Protein AF-A0A447TE89-F1 (afdb_monomer)

pLDDT: mean 89.5, std 14.12, range [32.53, 97.62]

Nearest PDB structures (foldseek):
  5d4n-assembly1_C  TM=5.538E-01  e=6.090E-03  Thiomonas intermedia K12
  6i69-assembly1_A  TM=5.651E-01  e=5.173E-02  Thermus thermophilus HB8
  1kr4-assembly1_A  TM=5.173E-01  e=7.390E-02  Thermotoga maritima
  3bn7-assembly1_A-2  TM=4.772E-01  e=6.183E-02  Caulobacter vibrioides CB15
  8fmw-assembly1_F  TM=4.414E-01  e=8.832E-02  Borreliella burgdorferi B31

Organism: Chromobacterium violaceum (NCBI:txid536)

Foldseek 3Di:
DDPPPPPDQAFDQFQWKKKWKFAFFQCVVVVHDQVVLVVVLVVQADWLDKAKDFADADDPVPGDPNTDGIIIITTGDHPDDPVVSVVSCPPGDPPIDIDIAHGRHTVVSVVVVCVVVVDDVVVSVVRVVVSGD

Structure (mmCIF, N/CA/C/O backbone):
data_AF-A0A447TE89-F1
#
_entry.id   AF-A0A447TE89-F1
#
loop_
_atom_site.group_PDB
_atom_site.id
_atom_site.type_symbol
_atom_site.label_atom_id
_atom_site.label_alt_id
_atom_site.label_comp_id
_atom_site.label_asym_id
_atom_site.label_entity_id
_atom_site.label_seq_id
_atom_site.pdbx_PDB_ins_code
_atom_site.Cartn_x
_atom_site.Cartn_y
_atom_site.Cartn_z
_atom_site.occupancy
_atom_site.B_iso_or_equiv
_atom_site.auth_seq_id
_atom_site.auth_comp_id
_atom_site.auth_asym_id
_atom_site.auth_atom_id
_atom_site.pdbx_PDB_model_num
ATOM 1 N N . MET A 1 1 ? -10.388 -41.458 19.507 1.00 40.62 1 MET A N 1
ATOM 2 C CA . MET A 1 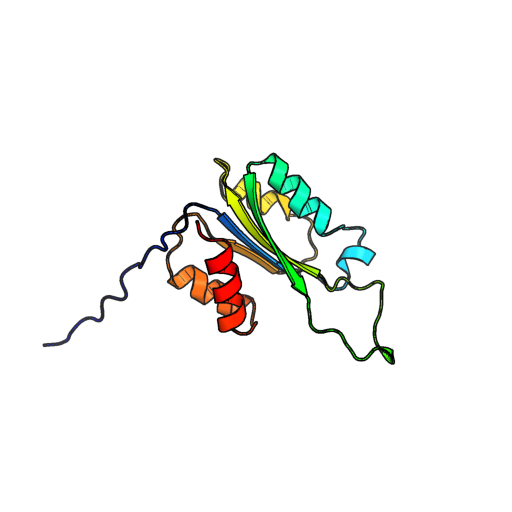1 ? -9.085 -40.795 19.320 1.00 40.62 1 MET A CA 1
ATOM 3 C C . MET A 1 1 ? -8.955 -40.472 17.844 1.00 40.62 1 MET A C 1
ATOM 5 O O . MET A 1 1 ? -8.460 -41.286 17.083 1.00 40.62 1 MET A O 1
ATOM 9 N N . VAL A 1 2 ? -9.494 -39.324 17.452 1.00 33.59 2 VAL A N 1
ATOM 10 C CA . VAL A 1 2 ? -9.118 -38.595 16.240 1.00 33.59 2 VAL A CA 1
ATOM 11 C C . VAL A 1 2 ? -9.048 -37.163 16.748 1.00 33.59 2 VAL A C 1
ATOM 13 O O . VAL A 1 2 ? -10.043 -36.650 17.256 1.00 33.59 2 VAL A O 1
ATOM 16 N N . ALA A 1 3 ? -7.838 -36.619 16.828 1.00 33.94 3 ALA A N 1
ATOM 17 C CA . ALA A 1 3 ? -7.644 -35.231 17.197 1.00 33.94 3 ALA A CA 1
ATOM 18 C C . ALA A 1 3 ? -8.019 -34.414 15.962 1.00 33.94 3 ALA A C 1
ATOM 20 O O . ALA A 1 3 ? -7.283 -34.414 14.979 1.00 33.94 3 ALA A O 1
ATOM 21 N N . GLU A 1 4 ? -9.195 -33.793 16.001 1.00 32.53 4 GLU A N 1
ATOM 22 C CA . GLU A 1 4 ? -9.530 -32.689 15.110 1.00 32.53 4 GLU A CA 1
ATOM 23 C C . GLU A 1 4 ? -8.464 -31.615 15.345 1.00 32.53 4 GLU A C 1
ATOM 25 O O . GLU A 1 4 ? -8.362 -31.053 16.440 1.00 32.53 4 GLU A O 1
ATOM 30 N N . ALA A 1 5 ? -7.600 -31.404 14.355 1.00 41.09 5 ALA A N 1
ATOM 31 C CA . ALA A 1 5 ? -6.669 -30.294 14.36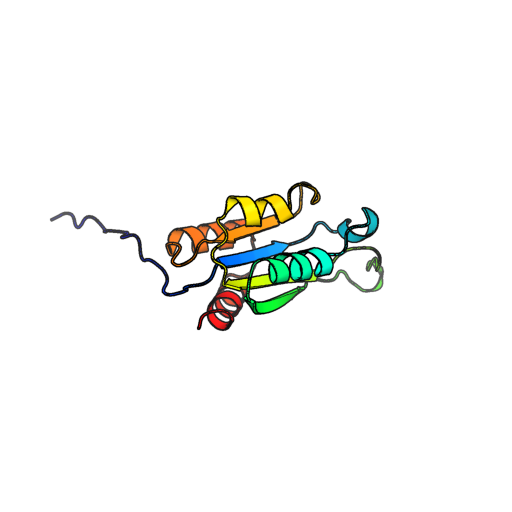5 1.00 41.09 5 ALA A CA 1
ATOM 32 C C . ALA A 1 5 ? -7.509 -29.019 14.256 1.00 41.09 5 ALA A C 1
ATOM 34 O O . ALA A 1 5 ? -7.944 -28.639 13.173 1.00 41.09 5 ALA A O 1
ATOM 35 N N . GLY A 1 6 ? -7.786 -28.396 15.401 1.00 39.69 6 GLY A N 1
ATOM 36 C CA . GLY A 1 6 ? -8.350 -27.060 15.463 1.00 39.69 6 GLY A CA 1
ATOM 37 C C . GLY A 1 6 ? -7.354 -26.079 14.860 1.00 39.69 6 GLY A C 1
ATOM 38 O O . GLY A 1 6 ? -6.525 -25.528 15.579 1.00 39.69 6 GLY A O 1
ATOM 39 N N . GLY A 1 7 ? -7.433 -25.872 13.545 1.00 44.34 7 GLY A N 1
ATOM 40 C CA . GLY A 1 7 ? -6.939 -24.672 12.877 1.00 44.34 7 GLY A CA 1
ATOM 41 C C . GLY A 1 7 ? -7.820 -23.511 13.314 1.00 44.34 7 GLY A C 1
ATOM 42 O O . GLY A 1 7 ? -8.690 -23.070 12.572 1.00 44.34 7 GLY A O 1
ATOM 43 N N . GLY A 1 8 ? -7.699 -23.145 14.588 1.00 45.47 8 GLY A N 1
ATOM 44 C CA . GLY A 1 8 ? -8.408 -22.023 15.167 1.00 45.47 8 GLY A CA 1
ATOM 45 C C . GLY A 1 8 ? -7.962 -20.748 14.476 1.00 45.47 8 GLY A C 1
ATOM 46 O O . GLY A 1 8 ? -6.794 -20.606 14.124 1.00 45.47 8 GLY A O 1
ATOM 47 N N . ASP A 1 9 ? -8.923 -19.862 14.293 1.00 61.12 9 ASP A N 1
ATOM 48 C CA . ASP A 1 9 ? -8.782 -18.481 13.864 1.00 61.12 9 ASP A CA 1
ATOM 49 C C . ASP A 1 9 ? -7.784 -17.758 14.791 1.00 61.12 9 ASP A C 1
ATOM 51 O O . ASP A 1 9 ? -8.151 -17.210 15.830 1.00 61.12 9 ASP A O 1
ATOM 55 N N . VAL A 1 10 ? -6.480 -17.890 14.522 1.00 74.94 10 VAL A N 1
ATOM 56 C CA . VAL A 1 10 ? -5.447 -17.188 15.289 1.00 74.94 10 VAL A CA 1
ATOM 57 C C . VAL A 1 10 ? -5.463 -15.752 14.795 1.00 74.94 10 VAL A C 1
ATOM 59 O O . VAL A 1 10 ? -4.831 -15.428 13.790 1.00 74.94 10 VAL A O 1
ATOM 62 N N . GLU A 1 11 ? -6.226 -14.911 15.484 1.00 74.25 11 GLU A N 1
ATOM 63 C CA . GLU A 1 11 ? -6.215 -13.467 15.277 1.00 74.25 11 GLU A CA 1
ATOM 64 C C . GLU A 1 11 ? -4.804 -12.923 15.524 1.00 74.25 11 GLU A C 1
ATOM 66 O O . GLU A 1 11 ? -4.116 -13.294 16.484 1.00 74.25 11 GLU A O 1
ATOM 71 N N . THR A 1 12 ? -4.350 -12.048 14.631 1.00 82.88 12 THR A N 1
ATOM 72 C CA . THR A 1 12 ? -3.087 -11.338 14.826 1.00 82.88 12 THR A CA 1
ATOM 73 C C . THR A 1 12 ? -3.267 -10.202 15.833 1.00 82.88 12 THR A C 1
ATOM 75 O O . THR A 1 12 ? -4.352 -9.655 16.002 1.00 82.88 12 THR A O 1
ATOM 78 N N . GLY A 1 13 ? -2.190 -9.811 16.520 1.00 84.56 13 GLY A N 1
ATOM 79 C CA . GLY A 1 13 ? -2.232 -8.730 17.513 1.00 84.56 13 GLY A CA 1
ATOM 80 C C . GLY A 1 13 ? -2.202 -7.311 16.930 1.00 84.56 13 GLY A C 1
ATOM 81 O O . GLY A 1 13 ? -2.102 -6.360 17.702 1.00 84.56 13 GLY A O 1
ATOM 82 N N . SER A 1 14 ? -2.230 -7.152 15.600 1.00 89.88 14 SER A N 1
ATOM 83 C CA . SER A 1 14 ? -2.042 -5.851 14.949 1.00 89.88 14 SER A CA 1
ATOM 84 C C . SER A 1 14 ? -3.335 -5.022 14.969 1.00 89.88 14 SER A C 1
ATOM 86 O O . SER A 1 14 ? -4.319 -5.431 14.356 1.00 89.88 14 SER A O 1
ATOM 88 N N . PRO A 1 15 ? -3.362 -3.845 15.623 1.00 93.94 15 PRO A N 1
ATOM 89 C CA . PRO A 1 15 ? -4.547 -2.989 15.697 1.00 93.94 15 PRO A CA 1
ATOM 90 C C . PRO A 1 15 ? -4.738 -2.097 14.457 1.00 93.94 15 PRO A C 1
ATOM 92 O O . PRO A 1 15 ? -5.623 -1.242 14.451 1.00 93.94 15 PRO A O 1
ATOM 95 N N . TYR A 1 16 ? -3.900 -2.240 13.428 1.00 95.88 16 TYR A N 1
ATOM 96 C CA . TYR A 1 16 ? -3.864 -1.351 12.266 1.00 95.88 16 TYR A CA 1
ATOM 97 C C . TYR A 1 16 ? -4.251 -2.092 10.988 1.00 95.88 16 TYR A C 1
ATOM 99 O O . TYR A 1 16 ? -4.004 -3.290 10.858 1.00 95.88 16 TYR A O 1
ATOM 107 N N . TRP A 1 17 ? -4.796 -1.361 10.016 1.00 97.12 17 TRP A N 1
ATOM 108 C CA . TRP A 1 17 ? -4.937 -1.864 8.653 1.00 97.12 17 TRP A CA 1
ATOM 109 C C . TRP A 1 17 ? -3.548 -2.093 8.065 1.00 97.12 17 TRP A C 1
ATOM 111 O O . TRP A 1 17 ? -2.731 -1.172 8.089 1.00 97.12 17 TRP A O 1
ATOM 121 N N . GLN A 1 18 ? -3.294 -3.280 7.519 1.00 96.88 18 GLN A N 1
ATOM 122 C CA . GLN A 1 18 ? -2.084 -3.536 6.737 1.00 96.88 18 GLN A CA 1
ATOM 123 C C . GLN A 1 18 ? -2.438 -3.465 5.257 1.00 96.88 18 GLN A C 1
ATOM 125 O O . GLN A 1 18 ? -3.360 -4.145 4.798 1.00 96.88 18 GLN A O 1
ATOM 130 N N . LEU A 1 19 ? -1.732 -2.614 4.521 1.00 97.25 19 LEU A N 1
ATOM 131 C CA . LEU A 1 19 ? -1.947 -2.412 3.094 1.00 97.25 19 LEU A CA 1
ATOM 132 C C . LEU A 1 19 ? -0.689 -2.818 2.342 1.00 97.25 19 LEU A C 1
ATOM 134 O O . LEU A 1 19 ? 0.381 -2.295 2.640 1.00 97.25 19 LEU A O 1
ATOM 138 N N . SER A 1 20 ? -0.834 -3.687 1.348 1.00 97.44 20 SER A N 1
ATOM 139 C CA . SER A 1 20 ? 0.256 -4.112 0.471 1.00 97.44 20 SER A CA 1
ATOM 140 C C . SER A 1 20 ? -0.025 -3.656 -0.950 1.00 97.44 20 SER A C 1
ATOM 142 O O . SER A 1 20 ? -0.906 -4.164 -1.637 1.00 97.44 20 SER A O 1
ATOM 144 N N . LEU A 1 21 ? 0.716 -2.643 -1.385 1.00 96.81 21 LEU A N 1
ATOM 145 C CA . LEU A 1 21 ? 0.520 -1.957 -2.656 1.00 96.81 21 LEU A CA 1
ATOM 146 C C . LEU A 1 21 ? 1.656 -2.334 -3.606 1.00 96.81 21 LEU A C 1
ATOM 148 O O . LEU A 1 21 ? 2.814 -1.978 -3.360 1.00 96.81 21 LEU A O 1
ATOM 152 N N . ARG A 1 22 ? 1.343 -3.030 -4.702 1.00 96.31 22 ARG A N 1
ATOM 153 C CA . ARG A 1 22 ? 2.268 -3.282 -5.818 1.00 96.31 22 ARG A CA 1
ATOM 154 C C . ARG A 1 22 ? 1.661 -2.718 -7.091 1.00 96.31 22 ARG A C 1
ATOM 156 O O . ARG A 1 22 ? 0.670 -3.218 -7.608 1.00 96.31 22 ARG A O 1
ATOM 163 N N . PHE A 1 23 ? 2.255 -1.638 -7.577 1.00 95.50 23 PHE A N 1
ATOM 164 C CA . PHE A 1 23 ? 1.744 -0.907 -8.728 1.00 95.50 23 PHE A CA 1
ATOM 165 C C . PHE A 1 23 ? 2.187 -1.558 -10.039 1.00 95.50 23 PHE A C 1
ATOM 167 O O . PHE A 1 23 ? 3.304 -2.074 -10.149 1.00 95.50 23 PHE A O 1
ATOM 174 N N . HIS A 1 24 ? 1.323 -1.483 -11.049 1.00 94.56 24 HIS A N 1
ATOM 175 C CA . HIS A 1 24 ? 1.646 -1.891 -12.410 1.00 94.56 24 HIS A CA 1
ATOM 176 C C . HIS A 1 24 ? 2.896 -1.148 -12.951 1.00 94.56 24 HIS A C 1
ATOM 178 O O . HIS A 1 24 ? 3.078 0.040 -12.666 1.00 94.56 24 HIS A O 1
ATOM 184 N N . PRO A 1 25 ? 3.760 -1.777 -13.778 1.00 93.94 25 PRO A N 1
ATOM 185 C CA . PRO A 1 25 ? 4.935 -1.110 -14.346 1.00 93.94 25 PRO A CA 1
ATOM 186 C C . PRO A 1 25 ? 4.612 0.196 -15.090 1.00 93.94 25 PRO A C 1
ATOM 188 O O . PRO A 1 25 ? 5.397 1.133 -15.046 1.00 93.94 25 PRO A O 1
ATOM 191 N N . ASP A 1 26 ? 3.441 0.308 -15.715 1.00 93.88 26 ASP A N 1
ATOM 192 C CA . ASP A 1 26 ? 3.036 1.518 -16.446 1.00 93.88 26 ASP A CA 1
ATOM 193 C C . ASP A 1 26 ? 2.379 2.601 -15.577 1.00 93.88 26 ASP A C 1
ATOM 195 O O . ASP A 1 26 ? 1.913 3.598 -16.123 1.00 93.88 26 ASP A O 1
ATOM 199 N N . THR A 1 27 ? 2.320 2.464 -14.247 1.00 93.38 27 THR A N 1
ATOM 200 C CA . THR A 1 27 ? 1.603 3.415 -13.372 1.00 93.38 27 THR A CA 1
ATOM 201 C C . THR A 1 27 ? 1.968 4.877 -13.649 1.00 93.38 27 THR A C 1
ATOM 203 O O . THR A 1 27 ? 1.070 5.702 -13.820 1.00 93.38 27 THR A O 1
ATOM 206 N N . PHE A 1 28 ? 3.256 5.191 -13.824 1.00 91.94 28 PHE A N 1
ATOM 207 C CA . PHE A 1 28 ? 3.688 6.543 -14.200 1.00 91.94 28 PHE A CA 1
ATOM 208 C C . PHE A 1 28 ? 3.249 6.952 -15.613 1.00 91.94 28 PHE A C 1
ATOM 210 O O . PHE A 1 28 ? 2.874 8.102 -15.836 1.00 91.94 28 PHE A O 1
ATOM 217 N N . ARG A 1 29 ? 3.263 6.023 -16.576 1.00 91.69 29 ARG A N 1
ATOM 218 C CA . ARG A 1 29 ? 2.851 6.268 -17.971 1.00 91.69 29 ARG A CA 1
ATOM 219 C C . ARG A 1 29 ? 1.353 6.539 -18.085 1.00 91.69 29 ARG A C 1
ATOM 221 O O . ARG A 1 29 ? 0.936 7.306 -18.948 1.00 91.69 29 ARG A O 1
ATOM 228 N N . TYR A 1 30 ? 0.560 5.959 -17.191 1.00 90.44 30 TYR A N 1
ATOM 229 C CA . TYR A 1 30 ? -0.868 6.248 -17.057 1.00 90.44 30 TYR A CA 1
ATOM 230 C C . TYR A 1 30 ? -1.145 7.558 -16.303 1.00 90.44 30 TYR A C 1
ATOM 232 O O . TYR A 1 30 ? -2.299 7.957 -16.171 1.00 90.44 30 TYR A O 1
ATOM 240 N N . GLY A 1 31 ? -0.101 8.262 -15.850 1.00 89.19 31 GLY A N 1
ATOM 241 C CA . GLY A 1 31 ? -0.211 9.547 -15.162 1.00 89.19 31 GLY A CA 1
ATOM 242 C C . GLY A 1 31 ? -0.521 9.431 -13.670 1.00 89.19 31 GLY A C 1
ATOM 243 O O . GLY A 1 31 ? -0.813 10.447 -13.039 1.00 89.19 31 GLY A O 1
ATOM 244 N N . PHE A 1 32 ? -0.450 8.226 -13.100 1.00 91.12 32 PHE A N 1
ATOM 245 C CA . PHE A 1 32 ? -0.605 8.012 -11.667 1.00 91.12 32 PHE A CA 1
ATOM 246 C C . PHE A 1 32 ? 0.736 8.150 -10.943 1.00 91.12 32 PHE A C 1
ATOM 248 O O . PHE A 1 32 ? 1.789 7.751 -11.441 1.00 91.12 32 PHE A O 1
ATOM 255 N N . ASP A 1 33 ? 0.676 8.686 -9.728 1.00 91.88 33 ASP A N 1
ATOM 256 C CA . ASP A 1 33 ? 1.803 8.763 -8.803 1.00 91.88 33 ASP A CA 1
ATOM 257 C C . ASP A 1 33 ? 1.531 7.846 -7.593 1.00 91.88 33 ASP A C 1
ATOM 259 O O . ASP A 1 33 ? 0.620 8.143 -6.813 1.00 91.88 33 ASP A O 1
ATOM 263 N N . PRO A 1 34 ? 2.303 6.757 -7.396 1.00 93.31 34 PRO A N 1
ATOM 264 C CA . PRO A 1 34 ? 2.186 5.858 -6.247 1.00 93.31 34 PRO A CA 1
ATOM 265 C C . PRO A 1 34 ? 2.144 6.577 -4.893 1.00 93.31 34 PRO A C 1
ATOM 267 O O . PRO A 1 34 ? 1.370 6.210 -4.008 1.00 93.31 34 PRO A O 1
ATOM 270 N N . LEU A 1 35 ? 2.943 7.638 -4.727 1.00 93.56 35 LEU A N 1
ATOM 271 C CA . LEU A 1 35 ? 3.021 8.374 -3.466 1.00 93.56 35 LEU A CA 1
ATOM 272 C C . LEU A 1 35 ? 1.736 9.162 -3.178 1.00 93.56 35 LEU A C 1
ATOM 274 O O . LEU A 1 35 ? 1.399 9.397 -2.016 1.00 93.56 35 LEU A O 1
ATOM 278 N N . SER A 1 36 ? 0.991 9.552 -4.212 1.00 94.06 36 SER A N 1
ATOM 279 C CA . SER A 1 36 ? -0.275 10.264 -4.049 1.00 94.06 36 SER A CA 1
ATOM 280 C C . SER A 1 36 ? -1.335 9.409 -3.345 1.00 94.06 36 SER A C 1
ATOM 282 O O . SER A 1 36 ? -2.069 9.951 -2.519 1.00 94.06 36 SER A O 1
ATOM 284 N N . PHE A 1 37 ? -1.353 8.086 -3.554 1.00 94.31 37 PHE A N 1
ATOM 285 C CA . PHE A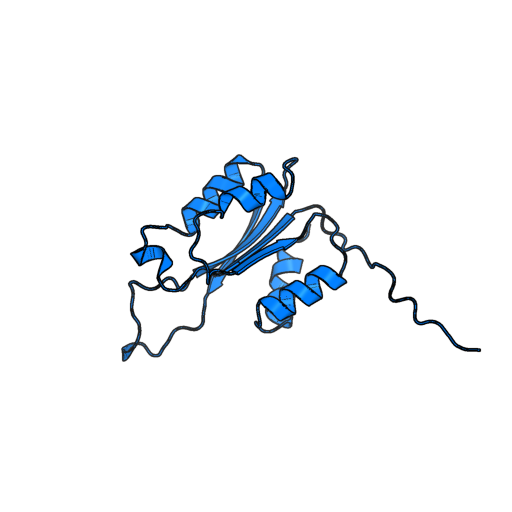 1 37 ? -2.231 7.169 -2.810 1.00 94.31 37 PHE A CA 1
ATOM 286 C C . PHE A 1 37 ? -1.866 7.114 -1.324 1.00 94.31 37 PHE A C 1
ATOM 288 O O . PHE A 1 37 ? -2.734 7.262 -0.467 1.00 94.31 37 PHE A O 1
ATOM 295 N N . VAL A 1 38 ? -0.573 6.993 -1.006 1.00 95.38 38 VAL A N 1
ATOM 296 C CA . VAL A 1 38 ? -0.078 7.002 0.384 1.00 95.38 38 VAL A CA 1
ATOM 297 C C . VAL A 1 38 ? -0.478 8.304 1.083 1.00 95.38 38 VAL A C 1
ATOM 299 O O . VAL A 1 38 ? -1.020 8.293 2.186 1.00 95.38 38 VAL A O 1
ATOM 302 N N . ARG A 1 39 ? -0.280 9.450 0.419 1.00 94.81 39 ARG A N 1
ATOM 303 C CA . ARG A 1 39 ? -0.672 10.762 0.956 1.00 94.81 39 ARG A CA 1
ATOM 304 C C . ARG A 1 39 ? -2.178 10.886 1.163 1.00 94.81 39 ARG A C 1
ATOM 306 O O . ARG A 1 39 ? -2.591 11.495 2.146 1.00 94.81 39 ARG A O 1
ATOM 313 N N . TYR A 1 40 ? -2.976 10.341 0.251 1.00 95.12 40 TYR A N 1
ATOM 314 C CA . TYR A 1 40 ? -4.431 10.353 0.359 1.00 95.12 40 TYR A CA 1
ATOM 315 C C . TYR A 1 40 ? -4.919 9.508 1.542 1.00 95.12 40 TYR A C 1
ATOM 317 O O . TYR A 1 40 ? -5.731 9.988 2.329 1.00 95.12 40 TYR A O 1
ATOM 325 N N . LEU A 1 41 ? -4.348 8.315 1.746 1.00 96.38 41 LEU A N 1
ATOM 326 C CA . LEU A 1 41 ? -4.622 7.470 2.916 1.00 96.38 41 LEU A CA 1
ATOM 327 C C . LEU A 1 41 ? -4.256 8.156 4.238 1.00 96.38 41 LEU A C 1
ATOM 329 O O . LEU A 1 41 ? -4.983 8.026 5.219 1.00 96.38 41 LEU A O 1
ATOM 333 N N . GLY A 1 42 ? -3.185 8.954 4.260 1.00 95.12 42 GLY A N 1
ATOM 334 C CA . GLY A 1 42 ? -2.858 9.816 5.403 1.00 95.12 42 GLY A CA 1
ATOM 335 C C . GLY A 1 42 ? -3.922 10.882 5.714 1.00 95.12 42 GLY A C 1
ATOM 336 O O . GLY A 1 42 ? -3.883 11.494 6.775 1.00 95.12 42 GLY A O 1
ATOM 337 N N . GLY A 1 43 ? -4.884 11.114 4.816 1.00 96.31 43 GLY A N 1
ATOM 338 C CA . GLY A 1 43 ? -6.074 11.926 5.075 1.00 96.31 43 GLY A CA 1
ATOM 339 C C . GLY A 1 43 ? -7.183 11.185 5.831 1.00 96.31 43 GLY A C 1
ATOM 340 O O . GLY A 1 43 ? -8.039 11.839 6.422 1.00 96.31 43 GLY A O 1
ATOM 341 N N . PHE A 1 44 ? -7.174 9.849 5.842 1.00 96.38 44 PHE A N 1
ATOM 342 C CA . PHE A 1 44 ? -8.136 9.024 6.584 1.00 96.38 44 PHE A CA 1
ATOM 343 C C . PHE A 1 44 ? -7.721 8.774 8.034 1.00 96.38 44 PHE A C 1
ATOM 345 O O . PHE A 1 44 ? -8.559 8.416 8.860 1.00 96.38 44 PHE A O 1
ATOM 352 N N . GLY A 1 45 ? -6.443 8.940 8.369 1.00 95.75 45 GLY A N 1
ATOM 353 C CA . GLY A 1 45 ? -5.936 8.635 9.700 1.00 95.75 45 GLY A CA 1
ATOM 354 C C . GLY A 1 45 ? -4.423 8.777 9.802 1.00 95.75 45 GLY A C 1
ATOM 355 O O . GLY A 1 45 ? -3.807 9.553 9.075 1.00 95.75 45 GLY A O 1
ATOM 356 N N . THR A 1 46 ? -3.814 8.023 10.713 1.00 96.94 46 THR A N 1
ATOM 357 C CA . THR A 1 46 ? -2.367 8.073 10.953 1.00 96.94 46 THR A CA 1
ATOM 358 C C . THR A 1 46 ? -1.678 6.903 10.261 1.00 96.94 46 THR A C 1
ATOM 360 O O . THR A 1 46 ? -1.938 5.745 10.579 1.00 96.94 46 THR A O 1
ATOM 363 N N . LEU A 1 47 ? -0.752 7.202 9.349 1.00 96.56 47 LEU A N 1
ATOM 364 C CA . LEU A 1 47 ? 0.185 6.210 8.816 1.00 96.56 47 LEU A CA 1
ATOM 365 C C . LEU A 1 47 ? 1.226 5.902 9.898 1.00 96.56 47 LEU A C 1
ATOM 367 O O . LEU A 1 47 ? 2.073 6.742 10.206 1.00 96.56 47 LEU A O 1
ATOM 371 N N . ARG A 1 48 ? 1.115 4.728 10.519 1.00 96.12 48 ARG A N 1
ATOM 372 C CA . ARG A 1 48 ? 2.003 4.258 11.590 1.00 96.12 48 ARG A CA 1
ATOM 373 C C . ARG A 1 48 ? 3.323 3.736 11.041 1.00 96.12 48 ARG A C 1
ATOM 375 O O . ARG A 1 48 ? 4.353 3.967 11.666 1.00 96.12 48 ARG A O 1
ATOM 382 N N . ASP A 1 49 ? 3.276 3.125 9.863 1.00 95.75 49 ASP A N 1
ATOM 383 C CA . ASP A 1 49 ? 4.451 2.734 9.094 1.00 95.75 49 ASP A CA 1
ATOM 384 C C . ASP A 1 49 ? 4.212 2.918 7.590 1.00 95.75 49 ASP A C 1
ATOM 386 O O . ASP A 1 49 ? 3.079 2.804 7.107 1.00 95.75 49 ASP A O 1
ATOM 390 N N . VAL A 1 50 ? 5.289 3.229 6.867 1.00 95.81 50 VAL A N 1
ATOM 391 C CA . VAL A 1 50 ? 5.327 3.338 5.405 1.00 95.81 50 VAL A CA 1
ATOM 392 C C . VAL A 1 50 ? 6.651 2.748 4.931 1.00 95.81 50 VAL A C 1
ATOM 394 O O . VAL A 1 50 ? 7.673 3.437 4.906 1.00 95.81 50 VAL A O 1
ATOM 397 N N . THR A 1 51 ? 6.628 1.487 4.518 1.00 96.44 51 THR A N 1
ATOM 398 C CA . THR A 1 51 ? 7.813 0.768 4.054 1.00 96.44 51 THR A CA 1
ATOM 399 C C . THR A 1 51 ? 7.825 0.682 2.524 1.00 96.44 51 THR A C 1
ATOM 401 O O . THR A 1 51 ? 6.953 0.040 1.936 1.00 96.44 51 THR A O 1
ATOM 404 N N . PRO A 1 52 ? 8.802 1.305 1.833 1.00 95.44 52 PRO A N 1
ATOM 405 C CA . PRO A 1 52 ? 8.973 1.136 0.393 1.00 95.44 52 PRO A CA 1
ATOM 406 C C . PRO A 1 52 ? 9.387 -0.294 0.042 1.00 95.44 52 PRO A C 1
ATOM 408 O O . PRO A 1 52 ? 10.312 -0.842 0.642 1.00 95.44 52 PRO A O 1
ATOM 411 N N . VAL A 1 53 ? 8.768 -0.859 -0.991 1.00 95.44 53 VAL A N 1
ATOM 412 C CA . VAL A 1 53 ? 9.103 -2.183 -1.527 1.00 95.44 53 VAL A CA 1
ATOM 413 C C . VAL A 1 53 ? 9.517 -2.032 -2.982 1.00 95.44 53 VAL A C 1
ATOM 415 O O . VAL A 1 53 ? 8.759 -1.521 -3.803 1.00 95.44 53 VAL A O 1
ATOM 418 N N . TRP A 1 54 ? 10.736 -2.450 -3.314 1.00 93.50 54 TRP A N 1
ATOM 419 C CA . TRP A 1 54 ? 11.264 -2.335 -4.671 1.00 93.50 54 TRP A CA 1
ATOM 420 C C . TRP A 1 54 ? 11.088 -3.646 -5.426 1.00 93.50 54 TRP A C 1
ATOM 422 O O . TRP A 1 54 ? 11.562 -4.691 -4.986 1.00 93.50 54 TRP A O 1
ATOM 432 N N . ARG A 1 55 ? 10.476 -3.583 -6.611 1.00 90.38 55 ARG A N 1
ATOM 433 C CA . ARG A 1 55 ? 10.523 -4.689 -7.572 1.00 90.38 55 ARG A CA 1
ATOM 434 C C . ARG A 1 55 ? 11.967 -4.930 -8.002 1.00 90.38 55 ARG A C 1
ATOM 436 O O . ARG A 1 55 ? 12.765 -3.994 -8.058 1.00 90.38 55 ARG A O 1
ATOM 443 N N . SER A 1 56 ? 12.298 -6.166 -8.369 1.00 88.56 56 SER A N 1
ATOM 444 C CA . SER A 1 56 ? 13.619 -6.473 -8.918 1.00 88.56 56 SER A CA 1
ATOM 445 C C . SER A 1 56 ? 13.893 -5.636 -10.165 1.00 88.56 56 SER A C 1
ATOM 447 O O . SER A 1 56 ? 13.081 -5.588 -11.092 1.00 88.56 56 SER A O 1
ATOM 449 N N . TRP A 1 57 ? 15.047 -4.975 -10.186 1.00 90.00 57 TRP A N 1
ATOM 450 C CA . TRP A 1 57 ? 15.453 -4.184 -11.339 1.00 90.00 57 TRP A CA 1
ATOM 451 C C . TRP A 1 57 ? 15.988 -5.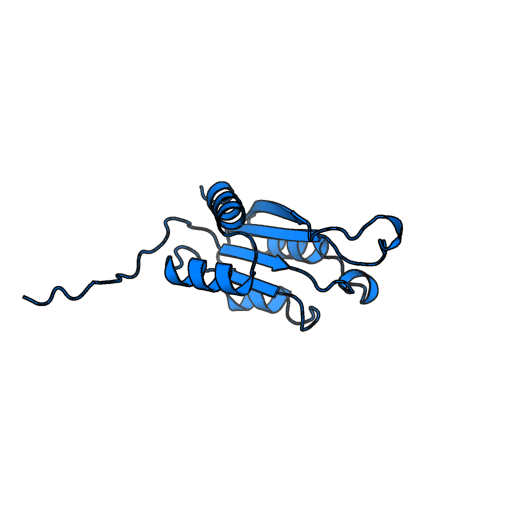104 -12.438 1.00 90.00 57 TRP A C 1
ATOM 453 O O . TRP A 1 57 ? 16.736 -6.043 -12.141 1.00 90.00 57 TRP A O 1
ATOM 463 N N . PRO A 1 58 ? 15.656 -4.840 -13.712 1.00 91.25 58 PRO A N 1
ATOM 464 C CA . PRO A 1 58 ? 16.342 -5.491 -14.813 1.00 91.25 58 PRO A CA 1
ATOM 465 C C . PRO A 1 58 ? 17.816 -5.042 -14.858 1.00 91.25 58 PRO A C 1
ATOM 467 O O . PRO A 1 58 ? 18.201 -4.055 -14.219 1.00 91.25 58 PRO A O 1
ATOM 470 N N . PRO A 1 59 ? 18.669 -5.722 -15.643 1.00 94.25 59 PRO A N 1
ATOM 471 C CA . PRO A 1 59 ? 20.010 -5.229 -15.934 1.00 94.25 59 PRO A CA 1
ATOM 472 C C . PRO A 1 59 ? 19.970 -3.775 -16.440 1.00 94.25 59 PRO A C 1
ATOM 474 O O . PRO A 1 59 ? 19.055 -3.435 -17.193 1.00 94.25 59 PRO A O 1
ATOM 477 N N . PRO A 1 60 ? 20.965 -2.923 -16.120 1.00 93.31 60 PRO A N 1
ATOM 478 C CA . PRO A 1 60 ? 20.926 -1.496 -16.460 1.00 93.31 60 PRO A CA 1
ATOM 479 C C . PRO A 1 60 ? 20.699 -1.184 -17.945 1.00 93.31 60 PRO A C 1
ATOM 481 O O . PRO A 1 60 ? 20.172 -0.132 -18.278 1.00 93.31 60 PRO A O 1
ATOM 484 N N . GLN A 1 61 ? 21.087 -2.089 -18.847 1.00 95.75 61 GLN A N 1
ATOM 485 C CA . GLN A 1 61 ? 20.907 -1.928 -20.294 1.00 95.75 61 GLN A CA 1
ATOM 486 C C . GLN A 1 61 ? 19.449 -2.096 -20.747 1.00 95.75 61 GLN A C 1
ATOM 488 O O . GLN A 1 61 ? 19.107 -1.681 -21.850 1.00 95.75 61 GLN A O 1
ATOM 493 N N . LEU A 1 62 ? 18.619 -2.732 -19.919 1.00 94.69 62 LEU A N 1
ATOM 494 C CA . LEU A 1 62 ? 17.197 -2.985 -20.150 1.00 94.69 62 LEU A CA 1
ATOM 495 C C . LEU A 1 62 ? 16.308 -2.180 -19.191 1.00 94.69 62 LEU A C 1
ATOM 497 O O . LEU A 1 62 ? 15.093 -2.347 -19.206 1.00 94.69 62 LEU A O 1
ATOM 501 N N . LEU A 1 63 ? 16.903 -1.341 -18.33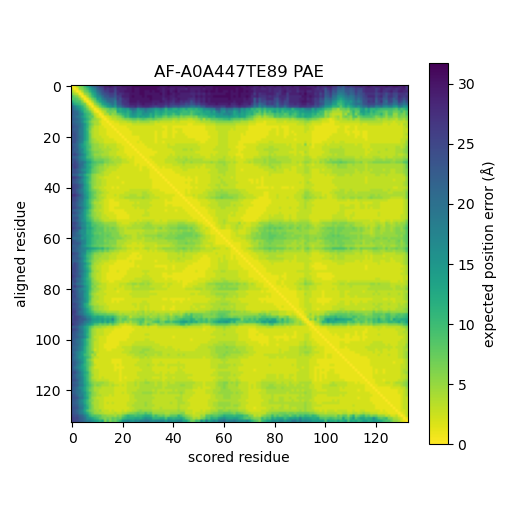9 1.00 93.56 63 LEU A N 1
ATOM 502 C CA . LEU A 1 63 ? 16.164 -0.510 -17.403 1.00 93.56 63 LEU A CA 1
ATOM 503 C C . LEU A 1 63 ? 15.414 0.588 -18.155 1.00 93.56 63 LEU A C 1
ATOM 505 O O . LEU A 1 63 ? 16.028 1.442 -18.796 1.00 93.56 63 LEU A O 1
ATOM 509 N N . ASP A 1 64 ? 14.095 0.600 -18.003 1.00 93.31 64 ASP A N 1
ATOM 510 C CA . ASP A 1 64 ? 13.257 1.705 -18.439 1.00 93.31 64 ASP A CA 1
ATOM 511 C C . ASP A 1 64 ? 12.868 2.572 -17.237 1.00 93.31 64 ASP A C 1
ATOM 513 O O . ASP A 1 64 ? 12.078 2.178 -16.386 1.00 93.31 64 ASP A O 1
ATOM 517 N N . VAL A 1 65 ? 13.417 3.784 -17.174 1.00 88.81 65 VAL A N 1
ATOM 518 C CA . VAL A 1 65 ? 13.174 4.735 -16.074 1.00 88.81 65 VAL A CA 1
ATOM 519 C C . VAL A 1 65 ? 11.748 5.291 -16.037 1.00 88.81 65 VAL A C 1
ATOM 521 O O . VAL A 1 65 ? 11.401 6.013 -15.106 1.00 88.81 65 VAL A O 1
ATOM 524 N N . THR A 1 66 ? 10.934 5.005 -17.055 1.00 91.38 66 THR A N 1
ATOM 525 C CA . THR A 1 66 ? 9.517 5.379 -17.089 1.00 91.38 66 THR A CA 1
ATOM 526 C C . THR A 1 66 ? 8.612 4.317 -16.463 1.00 91.38 66 THR A C 1
ATOM 528 O O . THR A 1 66 ? 7.431 4.591 -16.255 1.00 91.38 66 THR A O 1
ATOM 531 N N . GLU A 1 67 ? 9.148 3.138 -16.125 1.00 94.19 67 GLU A N 1
ATOM 532 C CA . GLU A 1 67 ? 8.423 2.124 -15.361 1.00 94.19 67 GLU A CA 1
ATOM 533 C C . GLU A 1 67 ? 8.369 2.440 -13.860 1.00 94.19 67 GLU A C 1
ATOM 535 O O . GLU A 1 67 ? 9.295 2.992 -13.260 1.00 94.19 67 GLU A O 1
ATOM 540 N N . CYS A 1 68 ? 7.278 2.022 -13.226 1.00 93.88 68 CYS A N 1
ATOM 541 C CA . CYS A 1 68 ? 7.114 2.031 -11.786 1.00 93.88 68 CYS A CA 1
ATOM 542 C C . CYS A 1 68 ? 7.734 0.775 -11.163 1.00 93.88 68 CYS A C 1
ATOM 544 O O . CYS A 1 68 ? 7.252 -0.341 -11.358 1.00 93.88 68 CYS A O 1
ATOM 546 N N . PHE A 1 69 ? 8.797 0.971 -10.380 1.00 94.62 69 PHE A N 1
ATOM 547 C CA . PHE A 1 69 ? 9.480 -0.091 -9.627 1.00 94.62 69 PHE A CA 1
ATOM 548 C C . PHE A 1 69 ? 9.203 -0.058 -8.124 1.00 94.62 69 PHE A C 1
ATOM 550 O O . PHE A 1 69 ? 9.674 -0.940 -7.408 1.00 94.62 69 PHE A O 1
ATOM 557 N N . ILE A 1 70 ? 8.489 0.957 -7.642 1.00 94.94 70 ILE A N 1
ATOM 558 C CA . ILE A 1 70 ? 8.212 1.141 -6.221 1.00 94.94 70 ILE A CA 1
ATOM 559 C C . ILE A 1 70 ? 6.786 0.698 -5.899 1.00 94.94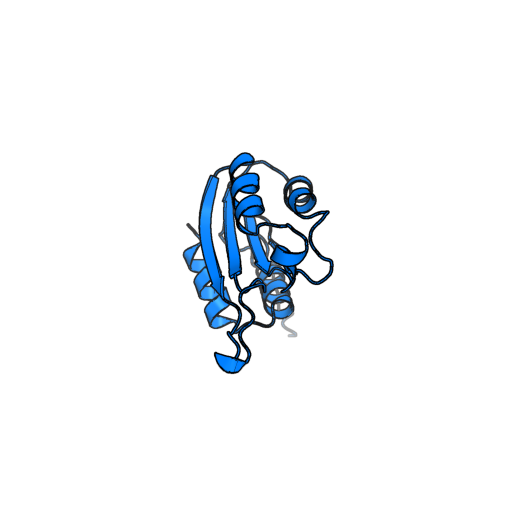 70 ILE A C 1
ATOM 561 O O . ILE A 1 70 ? 5.844 1.021 -6.618 1.00 94.94 70 ILE A O 1
ATOM 565 N N . GLY A 1 71 ? 6.653 -0.043 -4.810 1.00 96.25 71 GLY A N 1
ATOM 566 C CA . GLY A 1 71 ? 5.426 -0.327 -4.084 1.00 96.25 71 GLY A CA 1
ATOM 567 C C . GLY A 1 71 ? 5.585 0.070 -2.620 1.00 96.25 71 GLY A C 1
ATOM 568 O O . GLY A 1 71 ? 6.628 0.594 -2.218 1.00 96.25 71 GLY A O 1
ATOM 569 N N . PHE A 1 72 ? 4.555 -0.182 -1.821 1.00 97.19 72 PHE A N 1
ATOM 570 C CA . PHE A 1 72 ? 4.577 0.117 -0.393 1.00 97.19 72 PHE A CA 1
ATOM 571 C C . PHE A 1 72 ? 3.868 -0.968 0.406 1.00 97.19 72 PHE A C 1
ATOM 573 O O . PHE A 1 72 ? 2.827 -1.456 -0.025 1.00 97.19 72 PHE A O 1
ATOM 580 N N . ASP A 1 73 ? 4.400 -1.276 1.581 1.00 97.19 73 ASP A N 1
ATOM 581 C CA . ASP A 1 73 ? 3.635 -1.875 2.670 1.00 97.19 73 ASP A CA 1
ATOM 582 C C . ASP A 1 73 ? 3.374 -0.780 3.718 1.00 97.19 73 ASP A C 1
ATOM 584 O O . ASP A 1 73 ? 4.271 0.002 4.041 1.00 97.19 73 ASP A O 1
ATOM 588 N N . LEU A 1 74 ? 2.130 -0.654 4.181 1.00 96.38 74 LEU A N 1
ATOM 589 C CA . LEU A 1 74 ? 1.681 0.430 5.059 1.00 96.38 74 LEU A CA 1
ATOM 590 C C . LEU A 1 74 ? 0.930 -0.129 6.267 1.00 96.38 74 LEU A C 1
ATOM 592 O O . LEU A 1 74 ? 0.078 -1.001 6.099 1.00 96.38 74 LEU A O 1
ATOM 596 N N . ALA A 1 75 ? 1.132 0.478 7.438 1.00 97.12 75 ALA A N 1
ATOM 597 C CA . ALA A 1 75 ? 0.220 0.343 8.573 1.00 97.12 75 ALA A CA 1
ATOM 598 C C . ALA A 1 75 ? -0.598 1.627 8.743 1.00 97.12 75 ALA A C 1
ATOM 600 O O . ALA A 1 75 ? -0.046 2.692 9.030 1.00 97.12 75 ALA A O 1
ATOM 601 N N . LEU A 1 76 ? -1.917 1.534 8.585 1.00 97.62 76 LEU A N 1
ATOM 602 C CA . LEU A 1 76 ? -2.844 2.658 8.716 1.00 97.62 76 LEU A CA 1
ATOM 603 C C . LEU A 1 76 ? -3.739 2.478 9.946 1.00 97.62 76 LEU A C 1
ATOM 605 O O . LEU A 1 76 ? -4.511 1.526 10.055 1.00 97.62 76 LEU A O 1
ATOM 609 N N . GLU A 1 77 ? -3.678 3.442 10.855 1.00 97.19 77 GLU A N 1
ATOM 610 C CA . GLU A 1 77 ? -4.627 3.581 11.953 1.00 97.19 77 GLU A CA 1
ATOM 611 C C . GLU A 1 77 ? -5.726 4.564 11.544 1.00 97.19 77 GLU A C 1
ATOM 613 O O . GLU A 1 77 ? -5.468 5.748 11.309 1.00 97.19 77 GLU A O 1
ATOM 618 N N . THR A 1 78 ? -6.959 4.079 11.456 1.00 97.25 78 THR A N 1
ATOM 619 C CA . THR A 1 78 ? -8.123 4.883 11.084 1.00 97.25 78 THR A CA 1
ATOM 620 C C . THR A 1 78 ? -9.406 4.240 11.608 1.00 97.25 78 THR A C 1
ATOM 622 O O . THR A 1 78 ? -9.465 3.025 11.793 1.00 97.25 78 THR A O 1
ATOM 625 N N . GLU A 1 79 ? -10.438 5.055 11.820 1.00 96.12 79 GLU A N 1
ATOM 626 C CA . GLU A 1 79 ? -11.809 4.591 12.075 1.00 96.12 79 GLU A CA 1
ATOM 627 C C . GLU A 1 79 ? -12.560 4.258 10.772 1.00 96.12 79 GLU A C 1
ATOM 629 O O . GLU A 1 79 ? -13.684 3.755 10.806 1.00 96.12 79 GLU A O 1
ATOM 634 N N . GLU A 1 80 ? -11.955 4.537 9.614 1.00 97.12 80 GLU A N 1
ATOM 635 C CA . GLU A 1 80 ? -12.560 4.267 8.318 1.00 97.12 80 GLU A CA 1
ATOM 636 C C . GLU A 1 80 ? -12.642 2.768 8.012 1.00 97.12 80 GLU A C 1
ATOM 638 O O . GLU A 1 80 ? -11.748 1.978 8.318 1.00 97.12 80 GLU A O 1
ATOM 643 N N . GLY A 1 81 ? -13.749 2.368 7.384 1.00 96.19 81 GLY A N 1
ATOM 644 C CA . GLY A 1 81 ? -13.991 0.978 7.008 1.00 96.19 81 GLY A CA 1
ATOM 645 C C . GLY A 1 81 ? -13.270 0.562 5.723 1.00 96.19 81 GLY A C 1
ATOM 646 O O . GLY A 1 81 ? -12.920 1.396 4.885 1.00 96.19 81 GLY A O 1
ATOM 647 N N . ARG A 1 82 ? -13.157 -0.761 5.517 1.00 96.00 82 ARG A N 1
ATOM 648 C CA . ARG A 1 82 ? -12.498 -1.385 4.351 1.00 96.00 82 ARG A CA 1
ATOM 649 C C . ARG A 1 82 ? -12.896 -0.752 3.021 1.00 96.00 82 ARG A C 1
ATOM 651 O O . ARG A 1 82 ? -12.034 -0.518 2.186 1.00 96.00 82 ARG A O 1
ATOM 658 N N . GLN A 1 83 ? -14.191 -0.502 2.823 1.00 96.31 83 GLN A N 1
ATOM 659 C CA . GLN A 1 83 ? -14.707 0.016 1.558 1.00 96.31 83 GLN A CA 1
ATOM 660 C C . GLN A 1 83 ? -14.112 1.384 1.222 1.00 96.31 83 GLN A C 1
ATOM 662 O O . GLN A 1 83 ? -13.572 1.552 0.141 1.00 96.31 83 GLN A O 1
ATOM 667 N N . ARG A 1 84 ? -14.099 2.324 2.174 1.00 96.00 84 ARG A N 1
ATOM 668 C CA . ARG A 1 84 ? -13.537 3.660 1.942 1.00 96.00 84 ARG A CA 1
ATOM 669 C C . ARG A 1 84 ? -12.033 3.612 1.651 1.00 96.00 84 ARG A C 1
ATOM 671 O O . ARG A 1 84 ? -11.544 4.393 0.842 1.00 96.00 84 ARG A O 1
ATOM 678 N N . ILE A 1 85 ? -11.307 2.682 2.275 1.00 96.69 85 ILE A N 1
ATOM 679 C CA . ILE A 1 85 ? -9.894 2.434 1.955 1.00 96.69 85 ILE A CA 1
ATOM 680 C C . ILE A 1 85 ? -9.768 1.875 0.531 1.00 96.69 85 ILE A C 1
ATOM 682 O O . ILE A 1 85 ? -8.983 2.398 -0.251 1.00 96.69 85 ILE A O 1
ATOM 686 N N . ALA A 1 86 ? -10.560 0.864 0.171 1.00 95.25 86 ALA A N 1
ATOM 687 C CA . ALA A 1 86 ? -10.531 0.236 -1.150 1.00 95.25 86 ALA A CA 1
ATOM 688 C C . ALA A 1 86 ? -10.889 1.211 -2.286 1.00 95.25 86 ALA A C 1
ATOM 690 O O . ALA A 1 86 ? -10.223 1.203 -3.319 1.00 95.25 86 ALA A O 1
ATOM 691 N N . ASP A 1 87 ? -11.860 2.103 -2.068 1.00 94.94 87 ASP A N 1
ATOM 692 C CA . ASP A 1 87 ? -12.292 3.120 -3.039 1.00 94.94 87 ASP A CA 1
ATOM 693 C C . ASP A 1 87 ? -11.147 4.079 -3.429 1.00 94.94 87 ASP A C 1
ATOM 695 O O . ASP A 1 87 ? -11.141 4.637 -4.522 1.00 94.94 87 ASP A O 1
ATOM 699 N N . THR A 1 88 ? -10.113 4.215 -2.585 1.00 93.56 88 THR A N 1
ATOM 700 C CA . THR A 1 88 ? -8.886 4.975 -2.907 1.00 93.56 88 THR A CA 1
ATOM 701 C C . THR A 1 88 ? -8.174 4.440 -4.153 1.00 93.56 88 THR A C 1
ATOM 703 O O . THR A 1 88 ? -7.436 5.173 -4.813 1.00 93.56 88 THR A O 1
ATOM 706 N N . PHE A 1 89 ? -8.384 3.166 -4.479 1.00 92.94 89 PHE A N 1
ATOM 707 C CA . PHE A 1 89 ? -7.687 2.453 -5.541 1.00 92.94 89 PHE A CA 1
ATOM 708 C C . PHE A 1 89 ? -8.587 2.104 -6.730 1.00 92.94 89 PHE A C 1
ATOM 710 O O . PHE A 1 89 ? -8.133 1.403 -7.625 1.00 92.94 89 PHE A O 1
ATOM 717 N N . GLU A 1 90 ? -9.830 2.597 -6.794 1.00 89.75 90 GLU A N 1
ATOM 718 C CA . GLU A 1 90 ? -10.807 2.182 -7.819 1.00 89.75 90 GLU A CA 1
ATOM 719 C C . GLU A 1 90 ? -10.347 2.420 -9.270 1.00 89.75 90 GLU A C 1
ATOM 721 O O . GLU A 1 90 ? -10.775 1.719 -10.184 1.00 89.75 90 GLU A O 1
ATOM 726 N N . PHE A 1 91 ? -9.454 3.394 -9.483 1.00 86.25 91 PHE A N 1
ATOM 727 C CA . PHE A 1 91 ? -8.922 3.756 -10.801 1.00 86.25 91 PHE A CA 1
ATOM 728 C C . PHE A 1 91 ? -7.494 3.274 -11.052 1.00 86.25 91 PHE A C 1
ATOM 730 O O . PHE A 1 91 ? -6.886 3.666 -12.051 1.00 86.25 91 PHE A O 1
ATOM 737 N N . ILE A 1 92 ? -6.921 2.474 -10.151 1.00 86.25 92 ILE A N 1
ATOM 738 C CA . ILE A 1 92 ? -5.593 1.915 -10.382 1.00 86.25 92 ILE A CA 1
ATOM 739 C C . ILE A 1 92 ? -5.632 0.914 -11.546 1.00 86.25 92 ILE A C 1
ATOM 741 O O . ILE A 1 92 ? -6.672 0.333 -11.849 1.00 86.25 92 ILE A O 1
ATOM 745 N N . ALA A 1 93 ? -4.500 0.723 -12.226 1.00 80.31 93 ALA A N 1
ATOM 746 C CA . ALA A 1 93 ? -4.411 -0.235 -13.326 1.00 80.31 93 ALA A CA 1
ATOM 747 C C . ALA A 1 93 ? -4.759 -1.657 -12.851 1.00 80.31 93 ALA A C 1
ATOM 749 O O . ALA A 1 93 ? -4.268 -2.061 -11.797 1.00 80.31 93 ALA A O 1
ATOM 750 N N . GLU A 1 94 ? -5.541 -2.399 -13.649 1.00 76.62 94 GLU A N 1
ATOM 751 C CA . GLU A 1 94 ? -6.121 -3.714 -13.298 1.00 76.62 94 GLU A CA 1
ATOM 752 C C . GLU A 1 94 ? -5.093 -4.744 -12.805 1.00 76.62 94 GLU A C 1
ATOM 754 O O . GLU A 1 94 ? -5.395 -5.533 -11.918 1.00 76.62 94 GLU A O 1
ATOM 759 N N . ASP A 1 95 ? -3.865 -4.692 -13.319 1.00 85.50 95 ASP A N 1
ATOM 760 C CA . ASP A 1 95 ? -2.773 -5.601 -12.948 1.00 85.50 95 ASP A CA 1
ATOM 761 C C . ASP A 1 95 ? -1.931 -5.099 -11.752 1.00 85.50 95 ASP A C 1
ATOM 763 O O . ASP A 1 95 ? -0.831 -5.592 -11.494 1.00 85.50 95 ASP A O 1
ATOM 767 N N . SER A 1 96 ? -2.406 -4.084 -11.025 1.00 94.19 96 SER A N 1
ATOM 768 C CA . SER A 1 96 ? -1.823 -3.689 -9.737 1.00 94.19 96 SER A CA 1
ATOM 769 C C . SER A 1 96 ? -2.386 -4.567 -8.624 1.00 94.19 96 SER A C 1
ATOM 771 O O . SER A 1 96 ? -3.584 -4.835 -8.576 1.00 94.19 96 SER A O 1
ATOM 773 N N . HIS A 1 97 ? -1.539 -4.964 -7.681 1.00 95.75 97 HIS A N 1
ATOM 774 C CA . HIS A 1 97 ? -1.963 -5.706 -6.499 1.00 95.75 97 HIS A CA 1
ATOM 775 C C . HIS A 1 97 ? -2.227 -4.751 -5.335 1.00 95.75 97 HIS A C 1
ATOM 777 O O . HIS A 1 97 ? -1.351 -3.963 -4.968 1.00 95.75 97 HIS A O 1
ATOM 783 N N . ILE A 1 98 ? -3.428 -4.835 -4.758 1.00 96.25 98 ILE A N 1
ATOM 784 C CA . ILE A 1 98 ? -3.876 -4.019 -3.624 1.00 96.25 98 ILE A CA 1
ATOM 785 C C . ILE A 1 98 ? -4.377 -4.950 -2.518 1.00 96.25 98 ILE A C 1
ATOM 787 O O . ILE A 1 98 ? -5.565 -5.268 -2.425 1.00 96.25 98 ILE A O 1
ATOM 791 N N . GLY A 1 99 ? -3.445 -5.387 -1.677 1.00 96.31 99 GLY A N 1
ATOM 792 C CA . GLY A 1 99 ? -3.718 -6.134 -0.459 1.00 96.31 99 GLY A CA 1
ATOM 793 C C . GLY A 1 99 ? -4.274 -5.222 0.624 1.00 96.31 99 GLY A C 1
ATOM 794 O O . GLY A 1 99 ? -3.709 -4.163 0.903 1.00 96.31 99 GLY A O 1
ATOM 795 N N . ILE A 1 100 ? -5.388 -5.620 1.239 1.00 96.75 100 ILE A N 1
ATOM 796 C CA . ILE A 1 100 ? -6.004 -4.899 2.360 1.00 96.75 100 ILE A CA 1
ATOM 797 C C . ILE A 1 100 ? -6.354 -5.921 3.435 1.00 96.75 100 ILE A C 1
ATOM 799 O O . ILE A 1 100 ? -7.310 -6.688 3.278 1.00 96.75 100 ILE A O 1
ATOM 803 N N . LEU A 1 101 ? -5.619 -5.899 4.541 1.00 96.56 101 LEU A N 1
ATOM 804 C CA . LEU A 1 101 ? -5.884 -6.706 5.728 1.00 96.56 101 LEU A CA 1
ATOM 805 C C . LEU A 1 101 ? -6.467 -5.813 6.822 1.00 96.56 101 LEU A C 1
ATOM 807 O O . LEU A 1 101 ? -5.965 -4.720 7.096 1.00 96.56 101 LEU A O 1
ATOM 811 N N . ALA A 1 102 ? -7.570 -6.269 7.410 1.00 96.44 102 ALA A N 1
ATOM 812 C CA . ALA A 1 102 ? -8.237 -5.547 8.484 1.00 96.44 102 ALA A CA 1
ATOM 813 C C . ALA A 1 102 ? -7.408 -5.588 9.783 1.00 96.44 102 ALA A C 1
ATOM 815 O O . ALA A 1 102 ? -6.603 -6.505 9.967 1.00 96.44 102 ALA A O 1
ATOM 816 N N . PRO A 1 103 ? -7.629 -4.643 10.713 1.00 94.75 103 PRO A N 1
ATOM 817 C CA . PRO A 1 103 ? -7.138 -4.770 12.077 1.00 94.75 103 PRO A CA 1
ATOM 818 C C . PRO A 1 103 ? -7.530 -6.124 12.669 1.00 94.75 103 PRO A C 1
ATOM 820 O O . PRO A 1 103 ? -8.669 -6.564 12.503 1.00 94.75 103 PRO A O 1
ATOM 823 N N . TYR A 1 104 ? -6.589 -6.761 13.359 1.00 93.69 104 TYR A N 1
ATOM 824 C CA . TYR A 1 104 ? -6.740 -8.084 13.967 1.00 93.69 104 TYR A CA 1
ATOM 825 C C . TYR A 1 104 ? -7.126 -9.192 12.978 1.00 93.69 104 TYR A C 1
ATOM 827 O O . TYR A 1 104 ? -7.678 -10.212 13.387 1.00 93.69 104 TYR A O 1
ATOM 835 N N . ALA A 1 105 ? -6.830 -9.017 11.682 1.00 93.69 105 ALA A N 1
ATOM 836 C CA . ALA A 1 105 ? -7.088 -10.045 10.683 1.00 93.69 105 ALA A CA 1
ATOM 837 C C . ALA A 1 105 ? -6.464 -11.388 11.106 1.00 93.69 105 ALA A C 1
ATOM 839 O O . ALA A 1 105 ? -5.373 -11.412 11.703 1.00 93.69 105 ALA A O 1
ATOM 840 N N . PRO A 1 106 ? -7.140 -12.507 10.818 1.00 94.44 106 PRO A N 1
ATOM 841 C CA . PRO A 1 106 ? -6.637 -13.820 11.163 1.00 94.44 106 PRO A CA 1
ATOM 842 C C . PRO A 1 106 ? -5.361 -14.134 10.391 1.00 94.44 106 PRO A C 1
ATOM 844 O O . PRO A 1 106 ? -5.153 -13.689 9.263 1.00 94.44 106 PRO A O 1
ATOM 847 N N . LEU A 1 107 ? -4.507 -14.965 10.982 1.00 92.19 107 LEU A N 1
ATOM 848 C CA . LEU A 1 107 ? -3.245 -15.376 10.370 1.00 92.19 107 LEU A CA 1
ATOM 849 C C . LEU A 1 107 ? -3.440 -16.026 8.987 1.00 92.19 107 LEU A C 1
ATOM 851 O O . LEU A 1 107 ? -2.566 -15.923 8.131 1.00 92.19 107 LEU A O 1
ATOM 855 N N . ALA A 1 108 ? -4.588 -16.669 8.754 1.00 94.62 108 ALA A N 1
ATOM 856 C CA . ALA A 1 108 ? -4.938 -17.241 7.457 1.00 94.62 108 ALA A CA 1
ATOM 857 C C . ALA A 1 108 ? -5.016 -16.185 6.340 1.00 94.62 108 ALA A C 1
ATOM 859 O O . ALA A 1 108 ? -4.577 -16.462 5.225 1.00 94.62 108 ALA A O 1
ATOM 860 N N . ASP A 1 109 ? -5.497 -14.975 6.640 1.00 95.50 109 ASP A N 1
ATOM 861 C CA . ASP A 1 109 ? -5.581 -13.890 5.656 1.00 95.50 109 ASP A CA 1
ATOM 862 C C . ASP A 1 109 ? -4.184 -13.372 5.292 1.00 95.50 109 ASP A C 1
ATOM 864 O O . ASP A 1 109 ? -3.910 -13.114 4.124 1.00 95.50 109 ASP A O 1
ATOM 868 N N . TYR A 1 110 ? -3.269 -13.300 6.264 1.00 94.62 110 TYR A N 1
ATOM 869 C CA . TYR A 1 110 ? -1.863 -12.966 6.005 1.00 94.62 110 TYR A CA 1
ATOM 870 C C . TYR A 1 110 ? -1.167 -14.016 5.136 1.00 94.62 110 TYR A C 1
ATOM 872 O O . TYR A 1 110 ? -0.373 -13.668 4.266 1.00 94.62 110 TYR A O 1
ATOM 880 N N . LEU A 1 111 ? -1.458 -15.303 5.350 1.00 94.62 111 LEU A N 1
ATOM 881 C CA . LEU A 1 111 ? -0.926 -16.373 4.502 1.00 94.62 111 LEU A CA 1
ATOM 882 C C . LEU A 1 111 ? -1.464 -16.269 3.070 1.00 94.62 111 LEU A C 1
ATOM 884 O O . LEU A 1 111 ? -0.683 -16.354 2.127 1.00 94.62 111 LEU A O 1
ATOM 888 N N . ALA A 1 112 ? -2.768 -16.035 2.909 1.00 96.31 112 ALA A N 1
ATOM 889 C CA . ALA A 1 112 ? -3.383 -15.852 1.597 1.00 96.31 112 ALA A CA 1
ATOM 890 C C . ALA A 1 112 ? -2.824 -14.619 0.865 1.00 96.31 112 ALA A C 1
ATOM 892 O O . ALA A 1 112 ? -2.539 -14.681 -0.330 1.00 96.31 112 ALA A O 1
ATOM 893 N N . GLU A 1 113 ? -2.616 -13.516 1.585 1.00 96.94 113 GLU A N 1
ATOM 894 C CA . GLU A 1 113 ? -1.977 -12.312 1.054 1.00 96.94 113 GLU A CA 1
ATOM 895 C C . GLU A 1 113 ? -0.530 -12.590 0.626 1.00 96.94 113 GLU A C 1
ATOM 897 O O . GLU A 1 113 ? -0.120 -12.191 -0.464 1.00 96.94 113 GLU A O 1
ATOM 902 N N . ALA A 1 114 ? 0.227 -13.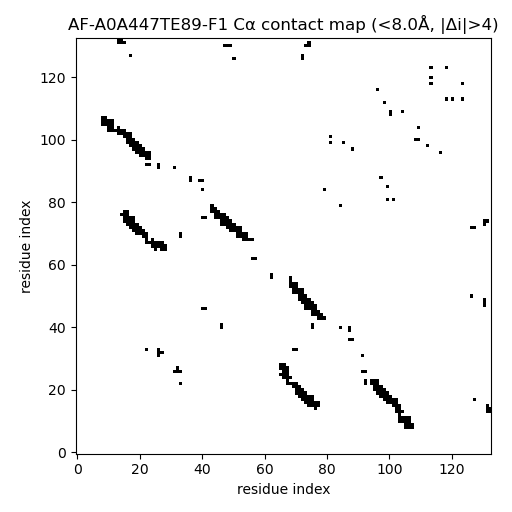342 1.431 1.00 95.81 114 ALA A N 1
ATOM 903 C CA . ALA A 1 114 ? 1.605 -13.690 1.102 1.00 95.81 114 ALA A CA 1
ATOM 904 C C . ALA A 1 114 ? 1.714 -14.534 -0.172 1.00 95.81 114 ALA A C 1
ATOM 906 O O . ALA A 1 114 ? 2.618 -14.321 -0.986 1.00 95.81 114 ALA A O 1
ATOM 907 N N . GLU A 1 115 ? 0.789 -15.480 -0.348 1.00 96.25 115 GLU A N 1
ATOM 908 C CA . GLU A 1 115 ? 0.666 -16.284 -1.564 1.00 96.25 115 GLU A CA 1
ATOM 909 C C . GLU A 1 115 ? 0.299 -15.422 -2.776 1.00 96.25 115 GLU A C 1
ATOM 911 O O . GLU A 1 115 ? 0.877 -15.611 -3.848 1.00 96.25 115 GLU A O 1
ATOM 916 N N . ALA A 1 116 ? -0.614 -14.460 -2.610 1.00 95.94 116 ALA A N 1
ATOM 917 C CA . ALA A 1 116 ? -1.031 -13.557 -3.680 1.00 95.94 116 ALA A CA 1
ATOM 918 C C . ALA A 1 116 ? 0.102 -12.625 -4.139 1.00 95.94 116 ALA A C 1
ATOM 920 O O . ALA A 1 116 ? 0.273 -12.418 -5.341 1.00 95.94 116 ALA A O 1
ATOM 921 N N . LEU A 1 117 ? 0.908 -12.113 -3.204 1.00 94.88 117 LEU A N 1
ATOM 922 C CA . LEU A 1 117 ? 2.080 -11.287 -3.508 1.00 94.88 117 LEU A CA 1
ATOM 923 C C . LEU A 1 117 ? 3.185 -12.079 -4.222 1.00 94.88 117 LEU A C 1
ATOM 925 O O . LEU A 1 117 ? 3.910 -11.521 -5.045 1.00 94.88 117 LEU A O 1
ATOM 929 N N . GLY A 1 118 ? 3.337 -13.371 -3.913 1.00 93.88 118 GLY A N 1
ATOM 930 C CA . GLY A 1 118 ? 4.344 -14.236 -4.539 1.00 93.88 118 GLY A CA 1
ATOM 931 C C . GLY A 1 118 ? 5.801 -13.848 -4.233 1.00 93.88 118 GLY A C 1
ATOM 932 O O . GLY A 1 118 ? 6.721 -14.313 -4.907 1.00 93.88 118 GLY A O 1
ATOM 933 N N . GLU A 1 119 ? 6.021 -12.994 -3.232 1.00 93.12 119 GLU A N 1
ATOM 934 C CA . GLU A 1 119 ? 7.335 -12.553 -2.752 1.00 93.12 119 GLU A CA 1
ATOM 935 C C . GLU A 1 119 ? 7.896 -13.521 -1.687 1.00 93.12 119 GLU A C 1
ATOM 937 O O . GLU A 1 119 ? 7.140 -14.303 -1.102 1.00 93.12 119 GLU A O 1
ATOM 942 N N . PRO A 1 120 ? 9.203 -13.486 -1.363 1.00 93.94 120 PRO A N 1
ATOM 943 C CA . PRO A 1 120 ? 9.757 -14.298 -0.280 1.00 93.94 120 PRO A CA 1
ATOM 944 C C . PRO A 1 120 ? 9.052 -14.031 1.060 1.00 93.94 120 PRO A C 1
ATOM 946 O O . PRO A 1 120 ? 9.073 -12.911 1.565 1.00 93.94 120 PRO A O 1
ATOM 949 N N . LEU A 1 121 ? 8.450 -15.068 1.654 1.00 93.38 121 LEU A N 1
ATOM 950 C CA . LEU A 1 121 ? 7.639 -14.944 2.876 1.00 93.38 121 LEU A CA 1
ATOM 951 C C . LEU A 1 121 ? 8.396 -14.290 4.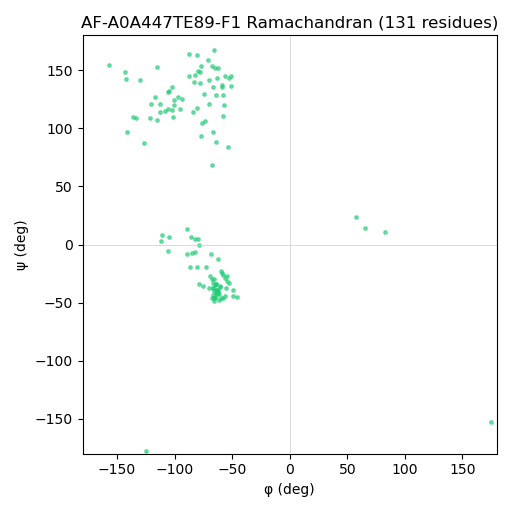043 1.00 93.38 121 LEU A C 1
ATOM 953 O O . LEU A 1 121 ? 7.809 -13.519 4.791 1.00 93.38 121 LEU A O 1
ATOM 957 N N . GLU A 1 122 ? 9.686 -14.587 4.200 1.00 93.50 122 GLU A N 1
ATOM 958 C CA . GLU A 1 122 ? 10.517 -14.017 5.269 1.00 93.50 122 GLU A CA 1
ATOM 959 C C . GLU A 1 122 ? 10.576 -12.485 5.186 1.00 93.50 122 GLU A C 1
ATOM 961 O O . GLU A 1 122 ? 10.312 -11.808 6.176 1.00 93.50 122 GLU A O 1
ATOM 966 N N . GLU A 1 123 ? 10.796 -11.934 3.989 1.00 92.81 123 GLU A N 1
ATOM 967 C CA . GLU A 1 123 ? 10.831 -10.484 3.771 1.00 92.81 123 GLU A CA 1
ATOM 968 C C . GLU A 1 123 ? 9.456 -9.837 3.992 1.00 92.81 123 GLU A C 1
ATOM 970 O O . GLU A 1 123 ? 9.366 -8.729 4.517 1.00 92.81 123 GLU A O 1
ATOM 975 N N . GLN A 1 124 ? 8.376 -10.522 3.600 1.00 93.38 124 GLN A N 1
ATOM 976 C CA . GLN A 1 124 ? 7.011 -10.047 3.838 1.00 93.38 124 GLN A CA 1
ATOM 977 C C . GLN A 1 124 ? 6.696 -9.986 5.341 1.00 93.38 124 GLN A C 1
ATOM 979 O O . GLN A 1 124 ? 6.205 -8.971 5.836 1.00 93.38 124 GLN A O 1
ATOM 984 N N . LEU A 1 125 ? 7.037 -11.046 6.084 1.00 92.38 125 LEU A N 1
ATOM 985 C CA . LEU A 1 125 ? 6.845 -11.121 7.533 1.00 92.38 125 LEU A CA 1
ATOM 986 C C . LEU A 1 125 ? 7.641 -10.045 8.271 1.00 92.38 125 LEU A C 1
ATOM 988 O O . LEU A 1 125 ? 7.100 -9.422 9.179 1.00 92.38 125 LEU A O 1
ATOM 992 N N . GLU A 1 126 ? 8.897 -9.802 7.888 1.00 92.69 126 GLU A N 1
ATOM 993 C CA . GLU A 1 126 ? 9.711 -8.738 8.485 1.00 92.69 126 GLU A CA 1
ATOM 994 C C . GLU A 1 126 ? 9.033 -7.371 8.366 1.00 92.69 126 GLU A C 1
ATOM 996 O O . GLU A 1 126 ? 8.972 -6.634 9.350 1.00 92.69 126 GLU A O 1
ATOM 1001 N N . ARG A 1 127 ? 8.470 -7.049 7.195 1.00 93.12 127 ARG A N 1
ATOM 1002 C CA . ARG A 1 127 ? 7.779 -5.771 6.966 1.00 93.12 127 ARG A CA 1
ATOM 1003 C C . ARG A 1 127 ? 6.488 -5.668 7.772 1.00 93.12 127 ARG A C 1
ATOM 1005 O O . ARG A 1 127 ? 6.278 -4.665 8.449 1.00 93.12 127 ARG A O 1
ATOM 1012 N N . TRP A 1 128 ? 5.657 -6.709 7.777 1.00 91.81 128 TRP A N 1
ATOM 1013 C CA . TRP A 1 128 ? 4.419 -6.708 8.564 1.00 91.81 128 TRP A CA 1
ATOM 1014 C C . TRP A 1 128 ? 4.670 -6.657 10.075 1.00 91.81 128 TRP A C 1
ATOM 1016 O O . TRP A 1 128 ? 3.909 -6.017 10.798 1.00 91.81 128 TRP A O 1
ATOM 1026 N N . LEU A 1 129 ? 5.734 -7.299 10.563 1.00 90.38 129 LEU A N 1
ATOM 1027 C CA . LEU A 1 129 ? 6.117 -7.255 11.976 1.00 90.38 129 LEU A CA 1
ATOM 1028 C C . LEU A 1 129 ? 6.770 -5.925 12.363 1.00 90.38 129 LEU A C 1
ATOM 1030 O O . LEU A 1 129 ? 6.533 -5.450 13.468 1.00 90.38 129 LEU A O 1
ATOM 1034 N N . ALA A 1 130 ? 7.554 -5.304 11.479 1.00 87.38 130 ALA A N 1
ATOM 1035 C CA . ALA A 1 130 ? 8.111 -3.969 11.711 1.00 87.38 130 ALA A CA 1
ATOM 1036 C C . ALA A 1 130 ? 7.022 -2.885 11.772 1.00 87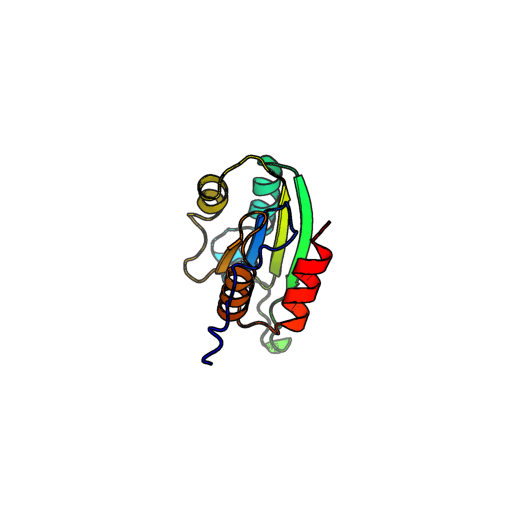.38 130 ALA A C 1
ATOM 1038 O O . ALA A 1 130 ? 7.174 -1.897 12.487 1.00 87.38 130 ALA A O 1
ATOM 1039 N N . ALA A 1 131 ? 5.921 -3.095 11.047 1.00 81.25 131 ALA A N 1
ATOM 1040 C CA . ALA A 1 131 ? 4.751 -2.227 11.036 1.00 81.25 131 ALA A CA 1
ATOM 1041 C C . ALA A 1 131 ? 3.753 -2.514 12.183 1.00 81.25 131 ALA A C 1
ATOM 1043 O O . ALA A 1 131 ? 2.776 -1.776 12.359 1.00 81.25 131 ALA A O 1
ATOM 1044 N N . ALA A 1 132 ? 3.973 -3.584 12.956 1.00 74.75 132 ALA A N 1
ATOM 1045 C CA . ALA A 1 132 ? 3.204 -3.905 14.155 1.00 74.75 132 ALA A CA 1
ATOM 1046 C C . ALA A 1 132 ? 3.690 -3.058 15.358 1.00 74.75 132 ALA A C 1
ATOM 1048 O O . ALA A 1 132 ? 4.857 -2.671 15.399 1.00 74.75 132 ALA A O 1
ATOM 1049 N N . PRO A 1 133 ? 2.804 -2.718 16.314 1.00 63.38 133 PRO A N 1
ATOM 1050 C CA . PRO A 1 133 ? 3.130 -1.845 17.448 1.00 63.38 133 PRO A CA 1
ATOM 1051 C C . PRO A 1 133 ? 4.129 -2.436 18.455 1.00 63.38 133 PRO A C 1
ATOM 1053 O O . PRO A 1 133 ? 4.179 -3.678 18.609 1.00 63.38 133 PRO A O 1
#

Radius of gyration: 16.47 Å; Cα contacts (8 Å, |Δi|>4): 197; chains: 1; bounding box: 36×53×40 Å

Sequence (133 aa):
MVAEAGGGDVETGSPYWQLSLRFHPDTFRYGFDPLSFVRYLGGFGTLRDVTPVWRSWPPPQLLDVTECFIGFDLALETEEGRQRIADTFEFIAEDSHIGILAPYAPLADYLAEAEALGEPLEEQLERWLAAAP

Secondary structure (DSSP, 8-state):
----------B-S--SEEEEEE--TTTTTTT--HHHHHHHHTTTSEEEEEEEEEPPPPPGGG--TTS--EEEEEEEE-S--HHHHHHTTTTS-TT-EEEEE-TT-BHHHHHHHHHHH-S-HHHHHHHHHHT--

Mean predicted aligned error: 5.69 Å

Solvent-accessible surface area (backbone atoms only — not comparable to full-atom values): 7880 Å² total; per-residue (Å²): 142,76,83,78,80,78,83,63,85,50,57,40,90,36,84,33,30,41,36,40,40,40,57,32,47,53,38,49,74,75,72,47,57,77,65,56,54,57,57,53,54,46,73,63,35,48,67,78,29,81,45,80,40,74,56,87,75,62,62,80,93,71,55,60,89,64,47,39,49,64,26,37,41,33,18,38,41,56,92,70,53,70,64,69,60,52,60,75,50,73,82,55,62,88,81,34,47,76,46,78,42,56,50,41,40,35,51,67,58,55,50,54,49,44,61,72,69,69,55,65,60,69,64,53,50,53,53,57,56,70,45,37,131